Protein AF-A0A7V3I5U6-F1 (afdb_monomer_lite)

Structure (mmCIF, N/CA/C/O backbone):
data_AF-A0A7V3I5U6-F1
#
_entry.id   AF-A0A7V3I5U6-F1
#
loop_
_atom_site.group_PDB
_atom_site.id
_atom_site.type_symbol
_atom_site.label_atom_id
_atom_site.label_alt_id
_atom_site.label_comp_id
_atom_site.label_asym_id
_atom_site.label_entity_id
_atom_site.label_seq_id
_atom_site.pdbx_PDB_ins_code
_atom_site.Cartn_x
_atom_site.Cartn_y
_atom_site.Cartn_z
_atom_site.occupancy
_atom_site.B_iso_or_equiv
_atom_site.auth_seq_id
_atom_site.auth_comp_id
_atom_site.auth_asym_id
_atom_site.auth_atom_id
_atom_site.pdbx_PDB_model_num
ATOM 1 N N . SER A 1 1 ? -2.292 17.783 -3.017 1.00 81.31 1 SER A N 1
ATOM 2 C CA . SER A 1 1 ? -2.931 17.330 -1.769 1.00 81.31 1 SER A CA 1
ATOM 3 C C . SER A 1 1 ?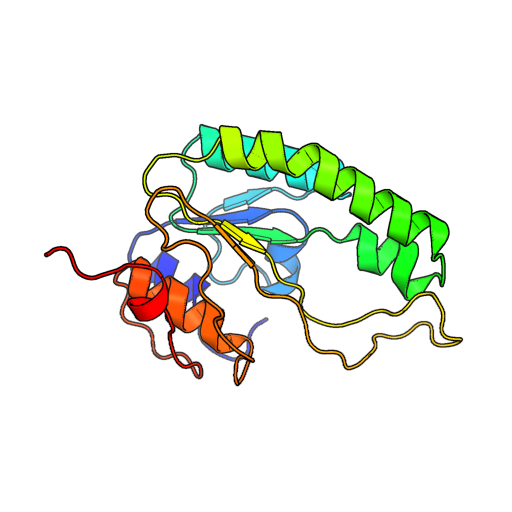 -4.296 16.715 -2.059 1.00 81.31 1 SER A C 1
ATOM 5 O O . SER A 1 1 ? -4.935 17.126 -3.028 1.00 81.31 1 SER A O 1
ATOM 7 N N . PRO A 1 2 ? -4.746 15.728 -1.259 1.00 92.88 2 PRO A N 1
ATOM 8 C CA . PRO A 1 2 ? -6.067 15.111 -1.402 1.00 92.88 2 PRO A CA 1
ATOM 9 C C . PRO A 1 2 ? -7.207 16.149 -1.346 1.00 92.88 2 PRO A C 1
ATOM 11 O O . PRO A 1 2 ? -7.136 17.059 -0.513 1.00 92.88 2 PRO A O 1
ATOM 14 N N . PRO A 1 3 ? -8.256 16.030 -2.185 1.00 93.56 3 PRO A N 1
ATOM 15 C CA . PRO A 1 3 ? -9.314 17.043 -2.309 1.00 93.56 3 PRO A CA 1
ATOM 16 C C . PRO A 1 3 ? -10.291 17.075 -1.123 1.00 93.56 3 PRO A C 1
ATOM 18 O O . PRO A 1 3 ? -11.015 18.049 -0.941 1.00 93.56 3 PRO A O 1
ATOM 21 N N . SER A 1 4 ? -10.313 16.026 -0.304 1.00 94.81 4 SER A N 1
ATOM 22 C CA . SER A 1 4 ? -11.175 15.876 0.869 1.00 94.81 4 SER A CA 1
ATOM 23 C C . SER A 1 4 ? -10.431 15.136 1.976 1.00 94.81 4 SER A C 1
ATOM 25 O O . SER A 1 4 ? -9.302 14.684 1.774 1.00 94.81 4 SER A O 1
ATOM 27 N N . ASP A 1 5 ? -11.064 15.012 3.142 1.00 96.50 5 ASP A N 1
ATOM 28 C CA . ASP A 1 5 ? -10.547 14.166 4.215 1.00 96.50 5 ASP A CA 1
ATOM 29 C C . ASP A 1 5 ? -10.383 12.721 3.732 1.00 96.50 5 ASP A C 1
ATOM 31 O O . ASP A 1 5 ? -11.254 12.156 3.067 1.00 96.50 5 ASP A O 1
ATOM 35 N N . THR A 1 6 ? -9.247 12.138 4.083 1.00 98.06 6 THR A N 1
ATOM 36 C CA . THR A 1 6 ? -8.876 10.748 3.833 1.00 98.06 6 THR A CA 1
ATOM 37 C C . THR A 1 6 ? -9.003 9.941 5.121 1.00 98.06 6 THR A C 1
ATOM 39 O O . THR A 1 6 ? -9.122 10.502 6.212 1.00 98.06 6 THR A O 1
ATOM 42 N N . LEU A 1 7 ? -8.908 8.611 5.026 1.00 98.25 7 LEU A N 1
ATOM 43 C CA . LEU A 1 7 ? -8.790 7.752 6.209 1.00 98.25 7 LEU A CA 1
ATOM 44 C C . LEU A 1 7 ? -7.666 8.222 7.153 1.00 98.25 7 LEU A C 1
ATOM 46 O O . LEU A 1 7 ? -7.846 8.183 8.367 1.00 98.25 7 LEU A O 1
ATOM 50 N N . LEU A 1 8 ? -6.546 8.712 6.609 1.00 98.25 8 LEU A N 1
ATOM 51 C CA . LEU A 1 8 ? -5.403 9.169 7.401 1.00 98.25 8 LEU A CA 1
ATOM 52 C C . LEU A 1 8 ? -5.792 10.342 8.316 1.00 98.25 8 LEU A C 1
ATOM 54 O O . LEU A 1 8 ? -5.505 10.331 9.511 1.00 98.25 8 LEU A O 1
ATOM 58 N N . ASP A 1 9 ? -6.558 11.302 7.787 1.00 98.31 9 ASP A N 1
ATOM 59 C CA . ASP A 1 9 ? -7.094 12.424 8.567 1.00 98.31 9 ASP A CA 1
ATOM 60 C C . ASP A 1 9 ? -8.020 11.952 9.695 1.00 98.31 9 ASP A C 1
ATOM 62 O O . ASP A 1 9 ? -8.030 12.524 10.785 1.00 98.31 9 ASP A O 1
ATOM 66 N N . TYR A 1 10 ? -8.849 10.934 9.442 1.00 98.44 10 TYR A N 1
ATOM 67 C CA . TYR A 1 10 ? -9.733 10.369 10.467 1.00 98.44 10 TYR A CA 1
ATOM 68 C C . TYR A 1 10 ? -8.952 9.628 11.559 1.00 98.44 10 TYR A C 1
ATOM 70 O O . TYR A 1 10 ? -9.287 9.774 12.734 1.00 98.44 10 TYR A O 1
ATOM 78 N N . ILE A 1 11 ? -7.889 8.900 11.201 1.00 98.38 11 ILE A N 1
ATOM 79 C CA . ILE A 1 11 ? -7.014 8.218 12.168 1.00 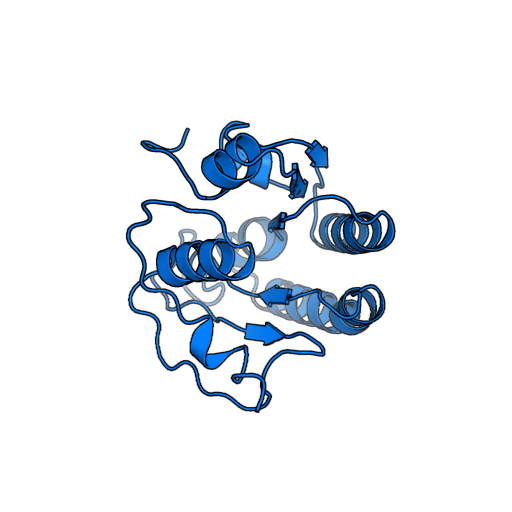98.38 11 ILE A CA 1
ATOM 80 C C . ILE A 1 11 ? -6.361 9.230 13.110 1.00 98.38 11 ILE A C 1
ATOM 82 O O . ILE A 1 11 ? -6.490 9.100 14.329 1.00 98.38 11 ILE A O 1
ATOM 86 N N . VAL A 1 12 ? -5.751 10.281 12.558 1.00 98.06 12 VAL A N 1
ATOM 87 C CA . VAL A 1 12 ? -5.091 11.321 13.360 1.00 98.06 12 VAL A CA 1
ATOM 88 C C . VAL A 1 12 ? -6.086 12.069 14.248 1.00 98.06 12 VAL A C 1
ATOM 90 O O . VAL A 1 12 ? -5.826 12.269 15.434 1.00 98.06 12 VAL A O 1
ATOM 93 N N . ARG A 1 13 ? -7.270 12.425 13.730 1.00 97.62 13 ARG A N 1
ATOM 94 C CA . ARG A 1 13 ? -8.327 13.072 14.534 1.00 97.62 13 ARG A CA 1
ATOM 95 C C . ARG A 1 13 ? -8.847 12.198 15.672 1.00 97.62 13 ARG A C 1
ATOM 97 O O . ARG A 1 13 ? -9.266 12.735 16.693 1.00 97.62 13 ARG A O 1
ATOM 104 N N . ALA A 1 14 ? -8.797 10.875 15.525 1.00 97.69 14 ALA A N 1
ATOM 105 C CA . ALA A 1 14 ? -9.136 9.929 16.584 1.00 97.69 14 ALA A CA 1
ATOM 106 C C . ALA A 1 14 ? -8.019 9.762 17.638 1.00 97.69 14 ALA A C 1
ATOM 108 O O . ALA A 1 14 ? -8.122 8.886 18.496 1.00 97.69 14 ALA A O 1
ATOM 109 N N . GLY A 1 15 ? -6.950 10.570 17.578 1.00 97.19 15 GLY A N 1
ATOM 110 C CA . GLY A 1 15 ? -5.813 10.499 18.500 1.00 97.19 15 GLY A CA 1
ATOM 111 C C . GLY A 1 15 ? -4.917 9.282 18.267 1.00 97.19 15 GLY A C 1
ATOM 112 O O . GLY A 1 15 ? -4.201 8.866 19.175 1.00 97.19 15 GLY A O 1
ATOM 113 N N . ARG A 1 16 ? -4.988 8.681 17.075 1.00 97.88 16 ARG A N 1
ATOM 114 C CA . ARG A 1 16 ? -4.181 7.529 16.668 1.00 97.88 16 ARG A CA 1
ATOM 115 C C . ARG A 1 16 ? -3.147 7.956 15.637 1.00 97.88 16 ARG A C 1
ATOM 117 O O . ARG A 1 16 ? -3.325 8.945 14.937 1.00 97.88 16 ARG A O 1
ATOM 124 N N . GLU A 1 17 ? -2.073 7.191 15.532 1.00 98.00 17 GLU A N 1
ATOM 125 C CA . GLU A 1 17 ? -0.942 7.568 14.689 1.00 98.00 17 GLU A CA 1
ATOM 126 C C . GLU A 1 17 ? -0.956 6.860 13.330 1.00 98.00 17 GLU A C 1
ATOM 128 O O . GLU A 1 17 ? -1.323 5.685 13.227 1.00 98.00 17 GLU A O 1
ATOM 133 N N . VAL A 1 18 ? -0.505 7.575 12.299 1.00 98.62 18 VAL A N 1
ATOM 134 C CA . VAL A 1 18 ? -0.227 7.044 10.958 1.00 98.62 18 VAL A CA 1
ATOM 135 C C . VAL A 1 18 ? 1.278 7.112 10.710 1.00 98.62 18 VAL A C 1
ATOM 137 O O . VAL A 1 18 ? 1.862 8.197 10.766 1.00 98.62 18 VAL A O 1
ATOM 140 N N . MET A 1 19 ? 1.886 5.964 10.412 1.00 98.56 19 MET A N 1
ATOM 141 C CA . MET A 1 19 ? 3.276 5.843 9.970 1.00 98.56 19 MET A CA 1
ATOM 142 C C . MET A 1 19 ? 3.314 5.715 8.443 1.00 98.56 19 MET A C 1
ATOM 144 O O . MET A 1 19 ? 2.841 4.722 7.891 1.00 98.56 19 MET A O 1
ATOM 148 N N . ALA A 1 20 ? 3.880 6.713 7.767 1.00 98.44 20 ALA A N 1
ATOM 149 C CA . ALA A 1 20 ? 4.066 6.740 6.320 1.00 98.44 20 ALA A CA 1
ATOM 150 C C . ALA A 1 20 ? 5.481 6.277 5.940 1.00 98.44 20 ALA A C 1
ATOM 152 O O . ALA A 1 20 ? 6.463 6.780 6.478 1.00 98.44 20 ALA A O 1
ATOM 153 N N . ILE A 1 21 ? 5.602 5.343 4.996 1.00 98.56 21 ILE A N 1
ATOM 154 C CA . ILE A 1 21 ? 6.895 4.798 4.549 1.00 98.56 21 ILE A CA 1
ATOM 155 C C . ILE A 1 21 ? 7.035 4.932 3.029 1.00 98.56 21 ILE A C 1
ATOM 157 O O . ILE A 1 21 ? 6.105 4.637 2.270 1.00 98.56 21 ILE A O 1
ATOM 161 N N . GLY A 1 22 ? 8.211 5.362 2.575 1.00 97.12 22 GLY A N 1
ATOM 162 C CA . GLY A 1 22 ? 8.483 5.625 1.163 1.00 97.12 22 GLY A CA 1
ATOM 163 C C . GLY A 1 22 ? 7.790 6.901 0.690 1.00 97.12 22 GLY A C 1
ATOM 164 O O . GLY A 1 22 ? 7.802 7.913 1.383 1.00 97.12 22 GLY A O 1
ATOM 165 N N . LYS A 1 23 ? 7.156 6.860 -0.487 1.00 95.94 23 LYS A N 1
ATOM 166 C CA . LYS A 1 23 ? 6.528 8.044 -1.113 1.00 95.94 23 LYS A CA 1
ATOM 167 C C . LYS A 1 23 ? 5.161 8.442 -0.540 1.00 95.94 23 LYS A C 1
ATOM 169 O O . LYS A 1 23 ? 4.504 9.320 -1.091 1.00 95.94 23 LYS A O 1
ATOM 174 N N . ILE A 1 24 ? 4.692 7.795 0.527 1.00 97.69 24 ILE A N 1
ATOM 175 C CA . ILE A 1 24 ? 3.349 8.054 1.069 1.00 97.69 24 ILE A CA 1
ATOM 176 C C . ILE A 1 24 ? 3.202 9.506 1.542 1.00 97.69 24 ILE A C 1
ATOM 178 O O . ILE A 1 24 ? 2.168 10.117 1.279 1.00 97.69 24 ILE A O 1
ATOM 182 N N . GLU A 1 25 ? 4.227 10.094 2.165 1.00 97.25 25 GLU A N 1
ATOM 183 C CA . GLU A 1 25 ? 4.165 11.503 2.571 1.00 97.25 25 GLU A CA 1
ATOM 184 C C . GLU A 1 25 ? 3.980 12.449 1.383 1.00 97.25 25 GLU A C 1
ATOM 186 O O . GLU A 1 25 ? 3.085 13.296 1.413 1.00 97.25 25 GLU A O 1
ATOM 191 N N . ASP A 1 26 ? 4.737 12.243 0.306 1.00 95.69 26 ASP A N 1
ATOM 192 C CA . ASP A 1 26 ? 4.627 13.035 -0.920 1.00 95.69 26 ASP A CA 1
ATOM 193 C C . ASP A 1 26 ? 3.245 12.887 -1.575 1.00 95.69 26 ASP A C 1
ATOM 195 O O . ASP A 1 26 ? 2.597 13.886 -1.908 1.00 95.69 26 ASP A O 1
ATOM 199 N N . ILE A 1 27 ? 2.757 11.644 -1.705 1.00 96.31 27 ILE A N 1
ATOM 200 C CA . ILE A 1 27 ? 1.458 11.316 -2.323 1.00 96.31 27 ILE A CA 1
ATOM 201 C C . ILE A 1 27 ? 0.314 12.024 -1.589 1.00 96.31 27 ILE A C 1
ATOM 203 O O . ILE A 1 27 ? -0.584 12.596 -2.213 1.00 96.31 27 ILE A O 1
ATOM 207 N N . PHE A 1 28 ? 0.358 12.034 -0.257 1.00 97.56 28 PHE A N 1
ATOM 208 C CA . PHE A 1 28 ? -0.663 12.675 0.569 1.00 97.56 28 PHE A CA 1
ATOM 209 C C . PHE A 1 28 ? -0.345 14.143 0.892 1.00 97.56 28 PHE A C 1
ATOM 211 O O . PHE A 1 28 ? -1.159 14.823 1.518 1.00 97.56 28 PHE A O 1
ATOM 218 N N . SER A 1 29 ? 0.785 14.679 0.416 1.00 96.69 29 SER A N 1
ATOM 219 C CA . SER A 1 29 ? 1.268 16.032 0.731 1.00 96.69 29 SER A CA 1
ATOM 220 C C . SER A 1 29 ? 1.334 16.295 2.247 1.00 96.69 29 SER A C 1
ATOM 222 O O . SER A 1 29 ? 0.872 17.336 2.715 1.00 96.69 29 SER A O 1
ATOM 224 N N . GLY A 1 30 ? 1.807 15.311 3.021 1.00 96.56 30 GLY A N 1
ATOM 225 C CA . GLY A 1 30 ? 1.880 15.354 4.491 1.00 96.56 30 GLY A CA 1
ATOM 226 C C . GLY A 1 30 ? 0.535 15.263 5.225 1.00 96.56 30 GLY A C 1
ATOM 227 O O . GLY A 1 30 ? 0.490 15.260 6.455 1.00 96.56 30 GLY A O 1
ATOM 228 N N . ARG A 1 31 ? -0.590 15.197 4.506 1.00 97.19 31 ARG A N 1
ATOM 229 C CA . ARG A 1 31 ? -1.926 15.228 5.107 1.00 97.19 31 ARG A CA 1
ATOM 230 C C . ARG A 1 31 ? -2.243 13.927 5.850 1.00 97.19 31 ARG A C 1
ATOM 232 O O . ARG A 1 31 ? -2.165 12.847 5.273 1.00 97.19 31 ARG A O 1
ATOM 239 N N . GLY A 1 32 ? -2.672 14.048 7.108 1.00 97.38 32 GLY A N 1
ATOM 240 C CA . GLY A 1 32 ? -3.090 12.911 7.935 1.00 97.38 32 GLY A CA 1
ATOM 241 C C . GLY A 1 32 ? -1.943 12.000 8.385 1.00 97.38 32 GLY A C 1
ATOM 242 O O . GLY A 1 32 ? -2.192 10.871 8.790 1.00 97.38 32 GLY A O 1
ATOM 243 N N . ILE A 1 33 ? -0.694 12.465 8.316 1.00 97.88 33 ILE A N 1
ATOM 244 C CA . ILE A 1 33 ? 0.495 11.681 8.669 1.00 97.88 33 ILE A CA 1
ATOM 245 C C . ILE A 1 33 ? 1.027 12.141 10.026 1.00 97.88 33 ILE A C 1
ATOM 247 O O . ILE A 1 33 ? 1.133 13.338 10.282 1.00 97.88 33 ILE A O 1
ATOM 251 N N . SER A 1 34 ? 1.338 11.187 10.908 1.00 98.06 34 SER A N 1
ATOM 252 C CA . SER A 1 34 ? 1.933 11.468 12.224 1.00 98.06 34 SER A CA 1
ATOM 253 C C . SER A 1 34 ? 3.452 11.374 12.180 1.00 98.06 34 SER A C 1
ATOM 255 O O . SER A 1 34 ? 4.137 12.228 12.731 1.00 98.06 34 SER A O 1
ATOM 257 N N . HIS A 1 35 ? 3.956 10.341 11.503 1.00 97.88 35 HIS A N 1
ATOM 258 C CA . HIS A 1 35 ? 5.379 10.055 11.348 1.00 97.88 35 HIS A CA 1
ATOM 259 C C . HIS A 1 35 ? 5.654 9.633 9.911 1.00 97.88 35 HIS A C 1
ATOM 261 O O . HIS A 1 35 ? 4.827 8.949 9.302 1.00 97.88 35 HIS A O 1
ATOM 267 N N . SER A 1 36 ? 6.823 9.987 9.389 1.00 97.56 36 SER A N 1
ATOM 268 C CA . SER A 1 36 ? 7.262 9.558 8.066 1.00 97.56 36 SER A CA 1
ATOM 269 C C . SER A 1 36 ? 8.687 9.016 8.080 1.00 97.56 36 SER A C 1
ATOM 271 O O . SER A 1 36 ? 9.553 9.477 8.826 1.00 97.56 36 SER A O 1
ATOM 273 N N . ASN A 1 37 ? 8.927 8.012 7.240 1.00 97.31 37 ASN A N 1
ATOM 274 C CA . ASN A 1 37 ? 10.248 7.483 6.941 1.00 97.31 37 ASN A CA 1
ATOM 275 C C . ASN A 1 37 ? 10.429 7.399 5.420 1.00 97.31 37 ASN A C 1
ATOM 277 O O . ASN A 1 37 ? 9.854 6.534 4.752 1.00 97.31 37 ASN A O 1
ATOM 281 N N . HIS A 1 38 ? 11.223 8.320 4.876 1.00 95.62 38 HIS A N 1
ATOM 282 C CA . HIS A 1 38 ? 11.509 8.380 3.449 1.00 95.62 38 HIS A CA 1
ATOM 283 C C . HIS A 1 38 ? 12.555 7.336 3.062 1.00 95.62 38 HIS A C 1
ATOM 285 O O . HIS A 1 38 ? 13.722 7.421 3.443 1.00 95.62 38 HIS A O 1
ATOM 291 N N . THR A 1 39 ? 12.133 6.385 2.241 1.00 95.50 39 THR A N 1
ATOM 292 C CA . THR A 1 39 ? 12.969 5.333 1.658 1.00 95.50 39 THR A CA 1
ATOM 293 C C . THR A 1 39 ? 13.007 5.490 0.139 1.00 95.50 39 THR A C 1
ATOM 295 O O . THR A 1 39 ? 12.090 6.048 -0.469 1.00 95.50 39 THR A O 1
ATOM 298 N N . THR A 1 40 ? 14.093 5.032 -0.487 1.00 90.81 40 THR A N 1
ATOM 299 C CA . THR A 1 40 ? 14.348 5.274 -1.923 1.00 90.81 40 THR A CA 1
ATOM 300 C C . THR A 1 40 ? 14.160 4.047 -2.808 1.00 90.81 40 THR A C 1
ATOM 302 O O . THR A 1 40 ? 14.125 4.195 -4.026 1.00 90.81 40 THR A O 1
ATOM 305 N N . ASN A 1 41 ? 14.035 2.862 -2.208 1.00 96.75 41 ASN A N 1
ATOM 306 C CA . ASN A 1 41 ? 13.892 1.582 -2.896 1.00 96.75 41 ASN A CA 1
ATOM 307 C C . ASN A 1 41 ? 13.039 0.607 -2.065 1.00 96.75 41 ASN A C 1
ATOM 309 O O . ASN A 1 41 ? 12.757 0.845 -0.885 1.00 96.75 41 ASN A O 1
ATOM 313 N N . ASN A 1 42 ? 12.643 -0.505 -2.681 1.00 98.06 42 ASN A N 1
ATOM 314 C CA . ASN A 1 42 ? 11.776 -1.507 -2.067 1.00 98.06 42 ASN A CA 1
ATOM 315 C C . ASN A 1 42 ? 12.412 -2.172 -0.841 1.00 98.06 42 ASN A C 1
ATOM 317 O O . ASN A 1 42 ? 11.718 -2.381 0.152 1.00 98.06 42 ASN A O 1
ATOM 321 N N . ALA A 1 43 ? 13.707 -2.495 -0.888 1.00 97.88 43 ALA A N 1
ATOM 322 C CA . ALA A 1 43 ? 14.387 -3.179 0.211 1.00 97.88 43 ALA A CA 1
ATOM 323 C C . ALA A 1 43 ? 14.385 -2.325 1.490 1.00 97.88 43 ALA A C 1
ATOM 325 O O . ALA A 1 43 ? 14.018 -2.815 2.561 1.00 97.88 43 ALA A O 1
ATOM 326 N N . ASP A 1 44 ? 14.694 -1.034 1.360 1.00 98.25 44 ASP A N 1
ATOM 327 C CA . ASP A 1 44 ? 14.667 -0.079 2.468 1.00 98.25 44 ASP A CA 1
ATOM 328 C C . ASP A 1 44 ? 13.242 0.125 2.996 1.00 98.25 44 ASP A C 1
ATOM 330 O O . ASP A 1 44 ? 13.028 0.124 4.209 1.00 98.25 44 ASP A O 1
ATOM 334 N N . SER A 1 45 ? 12.246 0.244 2.106 1.00 98.44 45 SER A N 1
ATOM 335 C CA . SER A 1 45 ? 10.835 0.338 2.507 1.00 98.44 45 SER A CA 1
ATOM 336 C C . SER A 1 45 ? 10.380 -0.887 3.302 1.00 98.44 45 SER A C 1
ATOM 338 O O . SER A 1 45 ? 9.709 -0.742 4.321 1.00 98.44 45 SER A O 1
ATOM 340 N N . ILE A 1 46 ? 10.753 -2.096 2.874 1.00 98.62 46 ILE A N 1
ATOM 341 C CA . ILE A 1 46 ? 10.397 -3.339 3.571 1.00 98.62 46 ILE A CA 1
ATOM 342 C C . ILE A 1 46 ? 11.079 -3.403 4.943 1.00 98.62 46 ILE A C 1
ATOM 344 O O . ILE A 1 46 ? 10.431 -3.743 5.935 1.00 98.62 46 ILE A O 1
ATOM 348 N N . ALA A 1 47 ? 12.359 -3.033 5.030 1.00 98.44 47 ALA A N 1
ATOM 349 C CA . ALA A 1 47 ? 13.073 -2.963 6.303 1.00 98.44 47 ALA A CA 1
ATOM 350 C C . ALA A 1 47 ? 12.423 -1.952 7.266 1.00 98.44 47 ALA A C 1
ATOM 352 O O . ALA A 1 47 ? 12.218 -2.262 8.441 1.00 98.44 47 ALA A O 1
ATOM 353 N N . ALA A 1 48 ? 12.024 -0.781 6.760 1.00 98.38 48 ALA A N 1
ATOM 354 C CA . ALA A 1 48 ? 11.306 0.230 7.530 1.00 98.38 48 ALA A CA 1
ATOM 355 C C . ALA A 1 48 ? 9.928 -0.257 8.007 1.00 98.38 48 ALA A C 1
ATOM 357 O O . ALA A 1 48 ? 9.544 0.031 9.139 1.00 98.38 48 ALA A O 1
ATOM 358 N N . VAL A 1 49 ? 9.199 -1.027 7.188 1.00 98.50 49 VAL A N 1
ATOM 359 C CA . VAL A 1 49 ? 7.927 -1.654 7.593 1.00 98.50 49 VAL A CA 1
ATOM 360 C C . VAL A 1 49 ? 8.154 -2.621 8.751 1.00 98.50 49 VAL A C 1
ATOM 362 O O . VAL A 1 49 ? 7.447 -2.549 9.754 1.00 98.50 49 VAL A O 1
ATOM 365 N N . ILE A 1 50 ? 9.155 -3.501 8.649 1.00 98.44 50 ILE A N 1
ATOM 366 C CA . ILE A 1 50 ? 9.482 -4.465 9.709 1.00 98.44 50 ILE A CA 1
ATOM 367 C C . ILE A 1 50 ? 9.834 -3.741 11.012 1.00 98.44 50 ILE A C 1
ATOM 369 O O . ILE A 1 50 ? 9.373 -4.146 12.081 1.00 98.44 50 ILE A O 1
ATOM 373 N N . GLU A 1 51 ? 10.622 -2.668 10.934 1.00 98.19 51 GLU A N 1
ATOM 374 C CA . GLU A 1 51 ? 10.978 -1.872 12.107 1.00 98.19 51 GLU A CA 1
ATOM 375 C C . GLU A 1 51 ? 9.753 -1.190 12.726 1.00 98.19 51 GLU A C 1
ATOM 377 O O . GLU A 1 51 ? 9.542 -1.309 13.931 1.00 98.19 51 GLU A O 1
ATOM 382 N N . ALA A 1 52 ? 8.891 -0.574 11.911 1.00 98.12 52 ALA A N 1
ATOM 383 C CA . ALA A 1 52 ? 7.662 0.066 12.379 1.00 98.12 52 ALA A CA 1
ATOM 384 C C . ALA A 1 52 ? 6.703 -0.924 13.069 1.00 98.12 52 ALA A C 1
ATOM 386 O O . ALA A 1 52 ? 6.076 -0.593 14.079 1.00 98.12 52 ALA A O 1
ATOM 387 N N . ILE A 1 53 ? 6.612 -2.162 12.571 1.00 97.88 53 ILE A N 1
ATOM 388 C CA . ILE A 1 53 ? 5.831 -3.223 13.224 1.00 97.88 53 ILE A CA 1
ATOM 389 C C . ILE A 1 53 ? 6.441 -3.568 14.594 1.00 97.88 53 ILE A C 1
ATOM 391 O O . ILE A 1 53 ? 5.731 -3.658 15.601 1.00 97.88 53 ILE A O 1
ATOM 395 N N . ARG A 1 54 ? 7.768 -3.744 14.663 1.00 96.75 54 ARG A N 1
ATOM 396 C CA . ARG A 1 54 ? 8.473 -4.122 15.901 1.00 96.75 54 ARG A CA 1
ATOM 397 C C . ARG A 1 54 ? 8.374 -3.044 16.974 1.00 96.75 54 ARG A C 1
ATOM 399 O O . ARG A 1 54 ? 8.040 -3.369 18.118 1.00 96.75 54 ARG A O 1
ATOM 406 N N . SER A 1 55 ? 8.581 -1.783 16.606 1.00 95.44 55 SER A N 1
ATOM 407 C CA . SER A 1 55 ? 8.422 -0.632 17.501 1.00 95.44 55 SER A CA 1
ATOM 408 C C . SER A 1 55 ? 6.972 -0.446 17.963 1.00 95.44 55 SER A C 1
ATOM 410 O O . SER A 1 55 ? 6.729 0.155 19.008 1.00 95.44 55 SER A O 1
ATOM 412 N N . GLY A 1 56 ? 5.999 -1.008 17.237 1.00 91.88 56 GLY A N 1
ATOM 413 C CA . GLY A 1 56 ? 4.575 -0.798 17.495 1.00 91.88 56 GLY A CA 1
ATOM 414 C C . GLY A 1 56 ? 4.103 0.582 17.079 1.00 91.88 56 GLY A C 1
ATOM 415 O O . GLY A 1 56 ? 3.235 1.146 17.741 1.00 91.88 56 GLY A O 1
ATOM 416 N N . SER A 1 57 ? 4.717 1.134 16.037 1.00 86.69 57 SER A N 1
ATOM 417 C CA . SER A 1 57 ? 4.405 2.457 15.522 1.00 86.69 57 SER A CA 1
ATOM 418 C C . SER A 1 57 ? 3.076 2.454 14.771 1.00 86.69 57 SER A C 1
ATOM 420 O O . SER A 1 57 ? 2.915 1.734 13.789 1.00 86.69 57 SER A O 1
ATOM 422 N N . GLY A 1 58 ? 2.168 3.345 15.168 1.00 87.00 58 GLY A N 1
ATOM 423 C CA . GLY A 1 58 ? 0.955 3.629 14.407 1.00 87.00 58 GLY A CA 1
ATOM 424 C C . GLY A 1 58 ? -0.206 2.662 14.638 1.00 87.00 58 GLY A C 1
ATOM 425 O O . GLY A 1 58 ? -0.039 1.467 14.855 1.00 87.00 58 GLY A O 1
ATOM 426 N N . ALA A 1 59 ? -1.423 3.192 14.523 1.00 96.44 59 ALA A N 1
ATOM 427 C CA . ALA A 1 59 ? -2.608 2.376 14.261 1.00 96.44 59 ALA A CA 1
ATOM 428 C C . ALA A 1 59 ? -2.680 1.936 12.788 1.00 96.44 59 ALA A C 1
ATOM 430 O O . ALA A 1 59 ? -3.383 0.981 12.467 1.00 96.44 59 ALA A O 1
ATOM 431 N N . LEU A 1 60 ? -1.966 2.640 11.903 1.00 98.44 60 LEU A N 1
ATOM 432 C CA . LEU A 1 60 ? -1.793 2.294 10.498 1.00 98.44 60 LEU A CA 1
ATOM 433 C C . LEU A 1 60 ? -0.342 2.547 10.082 1.00 98.44 60 LEU A C 1
ATOM 435 O O . LEU A 1 60 ? 0.157 3.665 10.216 1.00 98.44 60 LEU A O 1
ATOM 439 N N . ILE A 1 61 ? 0.294 1.517 9.529 1.00 98.62 61 ILE A N 1
ATOM 440 C CA . ILE A 1 61 ? 1.539 1.629 8.770 1.00 98.62 61 ILE A CA 1
ATOM 441 C C . ILE A 1 61 ? 1.149 1.567 7.294 1.00 98.62 61 ILE A C 1
ATOM 443 O O . ILE A 1 61 ? 0.591 0.565 6.847 1.00 98.62 61 ILE A O 1
ATOM 447 N N . LEU A 1 62 ? 1.410 2.637 6.549 1.00 98.56 62 LEU A N 1
ATOM 448 C CA . LEU A 1 62 ? 1.142 2.720 5.117 1.00 98.56 62 LEU A CA 1
ATOM 449 C C . LEU A 1 62 ? 2.468 2.896 4.381 1.00 98.56 62 LEU A C 1
ATOM 451 O O . LEU A 1 62 ? 3.173 3.881 4.592 1.00 98.56 62 LEU A O 1
ATOM 455 N N . ALA A 1 63 ? 2.805 1.937 3.523 1.00 98.38 63 ALA A N 1
ATOM 456 C CA . ALA A 1 63 ? 4.071 1.903 2.802 1.00 98.38 63 ALA A CA 1
ATOM 457 C C . ALA A 1 63 ? 3.847 1.826 1.293 1.00 98.38 63 ALA A C 1
ATOM 459 O O . ALA A 1 63 ? 2.962 1.105 0.836 1.00 98.38 63 ALA A O 1
ATOM 460 N N . ASN A 1 64 ? 4.684 2.533 0.532 1.00 98.25 64 ASN A N 1
ATOM 461 C CA . ASN A 1 64 ? 4.751 2.408 -0.921 1.00 98.25 64 ASN A CA 1
ATOM 462 C C . ASN A 1 64 ? 6.062 1.728 -1.352 1.00 98.25 64 ASN A C 1
ATOM 464 O O . ASN A 1 64 ? 7.149 2.178 -0.976 1.00 98.25 64 ASN A O 1
ATOM 468 N N . LEU A 1 65 ? 5.959 0.676 -2.168 1.00 98.19 65 LEU A N 1
ATOM 469 C CA . LEU A 1 65 ? 7.093 -0.025 -2.779 1.00 98.19 65 LEU A CA 1
ATOM 470 C C . LEU A 1 65 ? 7.239 0.434 -4.233 1.00 98.19 65 LEU A C 1
ATOM 472 O O . LEU A 1 65 ? 6.611 -0.104 -5.139 1.00 98.19 65 LEU A O 1
ATOM 476 N N . VAL A 1 66 ? 8.025 1.487 -4.447 1.00 95.69 66 VAL A N 1
ATOM 477 C CA . VAL A 1 66 ? 7.988 2.263 -5.694 1.00 95.69 66 VAL A CA 1
ATOM 478 C C . VAL A 1 66 ? 8.781 1.661 -6.857 1.00 95.69 66 VAL A C 1
ATOM 480 O O . VAL A 1 66 ? 8.546 2.040 -8.004 1.00 95.69 66 VAL A O 1
ATOM 483 N N . ASP A 1 67 ? 9.718 0.742 -6.604 1.00 96.94 67 ASP A N 1
ATOM 484 C CA . ASP A 1 67 ? 10.635 0.287 -7.661 1.00 96.94 67 ASP A CA 1
ATOM 485 C C . ASP A 1 67 ? 9.898 -0.435 -8.794 1.00 96.94 67 ASP A C 1
ATOM 487 O O . ASP A 1 67 ? 10.301 -0.315 -9.951 1.00 96.94 67 ASP A O 1
ATOM 491 N N . PHE A 1 68 ? 8.792 -1.120 -8.474 1.00 97.25 68 PHE A N 1
ATOM 492 C CA . PHE A 1 68 ? 7.924 -1.789 -9.449 1.00 97.25 68 PHE A CA 1
ATOM 493 C C . PHE A 1 68 ? 7.509 -0.850 -10.583 1.00 97.25 68 PHE A C 1
ATOM 495 O O . PHE A 1 68 ? 7.630 -1.197 -11.753 1.00 97.25 68 PHE A O 1
ATOM 502 N N . ASP A 1 69 ? 7.095 0.362 -10.231 1.00 95.69 69 ASP A N 1
ATOM 503 C CA . ASP A 1 69 ? 6.656 1.387 -11.170 1.00 95.69 69 ASP A CA 1
ATOM 504 C C . ASP A 1 69 ? 7.851 2.136 -11.787 1.00 95.69 69 ASP A C 1
ATOM 506 O O . ASP A 1 69 ? 8.050 2.155 -13.004 1.00 95.69 69 ASP A O 1
ATOM 510 N N . MET A 1 70 ? 8.711 2.700 -10.934 1.00 94.56 70 MET A N 1
ATOM 511 C CA . MET A 1 70 ? 9.729 3.678 -11.335 1.00 94.56 70 MET A CA 1
ATOM 512 C C . MET A 1 70 ? 10.950 3.061 -12.035 1.00 94.56 70 MET A C 1
ATOM 514 O O . MET A 1 70 ? 11.578 3.709 -12.885 1.00 94.56 70 MET A O 1
ATOM 518 N N . LEU A 1 71 ? 11.343 1.845 -11.648 1.00 95.56 71 LEU A N 1
ATOM 519 C CA . LEU A 1 71 ? 12.536 1.186 -12.183 1.00 95.56 71 LEU A CA 1
ATOM 520 C C . LEU A 1 71 ? 12.209 0.151 -13.256 1.00 95.56 71 LEU A C 1
ATOM 522 O O . LEU A 1 71 ? 13.042 -0.034 -14.141 1.00 95.56 71 LEU A O 1
ATOM 526 N N . TYR A 1 72 ? 11.033 -0.480 -13.213 1.00 97.44 72 TYR A N 1
ATOM 527 C CA . TYR A 1 72 ? 10.738 -1.629 -14.077 1.00 97.44 72 TYR A CA 1
ATOM 528 C C . TYR A 1 72 ? 9.537 -1.417 -15.003 1.00 97.44 72 TYR A C 1
ATOM 530 O O . TYR A 1 72 ? 9.674 -1.630 -16.207 1.00 97.44 72 TYR A O 1
ATOM 538 N N . GLY A 1 73 ? 8.399 -0.954 -14.476 1.00 97.56 73 GLY A N 1
ATOM 539 C CA . GLY A 1 73 ? 7.172 -0.707 -15.240 1.00 97.56 73 GLY A CA 1
ATOM 540 C C . GLY A 1 73 ? 7.375 0.330 -16.343 1.00 97.56 73 GLY A C 1
ATOM 541 O O . GLY A 1 73 ? 7.411 -0.015 -17.520 1.00 97.56 73 GLY A O 1
ATOM 542 N N . HIS A 1 74 ? 7.652 1.585 -15.974 1.00 97.56 74 HIS A N 1
ATOM 543 C CA . HIS A 1 74 ? 7.873 2.678 -16.935 1.00 97.56 74 HIS A CA 1
ATOM 544 C C . HIS A 1 74 ? 9.056 2.453 -17.895 1.00 97.56 74 HIS A C 1
ATOM 546 O O . HIS A 1 74 ? 9.187 3.155 -18.900 1.00 97.56 74 HIS A O 1
ATOM 552 N N . ARG A 1 75 ? 9.949 1.508 -17.576 1.00 97.62 75 ARG A N 1
ATOM 553 C CA . ARG A 1 75 ? 11.139 1.184 -18.375 1.00 97.62 75 ARG A CA 1
ATOM 554 C C . ARG A 1 75 ? 10.960 -0.041 -19.264 1.00 97.62 75 ARG A C 1
ATOM 556 O O . ARG A 1 75 ? 11.903 -0.375 -19.977 1.00 97.62 75 ARG A O 1
ATOM 563 N N . ASN A 1 76 ? 9.789 -0.681 -19.232 1.00 97.94 76 ASN A N 1
ATOM 564 C CA . ASN A 1 76 ? 9.505 -1.915 -19.957 1.00 97.94 76 ASN A CA 1
ATOM 565 C C . ASN A 1 76 ? 10.595 -2.970 -19.742 1.00 97.94 76 ASN A C 1
ATOM 567 O O . ASN A 1 76 ? 11.157 -3.518 -20.692 1.00 97.94 76 ASN A O 1
ATOM 571 N N . ASP A 1 77 ? 10.909 -3.231 -18.468 1.00 98.38 77 ASP A N 1
ATOM 572 C CA . ASP A 1 77 ? 11.846 -4.275 -18.047 1.00 98.38 77 ASP A CA 1
ATOM 573 C C . ASP A 1 77 ? 11.112 -5.423 -17.325 1.00 98.38 77 ASP A C 1
ATOM 575 O O . ASP A 1 77 ? 11.049 -5.450 -16.091 1.00 98.38 77 ASP A O 1
ATOM 579 N N . PRO A 1 78 ? 10.569 -6.412 -18.065 1.00 98.44 78 PRO A N 1
ATOM 580 C CA . PRO A 1 78 ? 9.882 -7.555 -17.468 1.00 98.44 78 PRO A CA 1
ATOM 581 C C . PRO A 1 78 ? 10.776 -8.402 -16.557 1.00 98.44 78 PRO A C 1
ATOM 583 O O . PRO A 1 78 ? 10.298 -8.971 -15.576 1.00 98.44 78 PRO A O 1
ATOM 586 N N . ALA A 1 79 ? 12.071 -8.512 -16.872 1.00 98.56 79 ALA A N 1
ATOM 587 C CA . ALA A 1 79 ? 12.996 -9.343 -16.109 1.00 98.56 79 ALA A CA 1
ATOM 588 C C . ALA A 1 79 ? 13.315 -8.707 -14.749 1.00 98.56 79 ALA A C 1
ATOM 590 O O . ALA A 1 79 ? 13.302 -9.402 -13.729 1.00 98.56 79 ALA A O 1
ATOM 591 N N . GLY A 1 80 ? 13.550 -7.393 -14.732 1.00 98.56 80 GLY A N 1
ATOM 592 C CA . GLY A 1 80 ? 13.696 -6.608 -13.510 1.00 98.56 80 GLY A CA 1
ATOM 593 C C . GLY A 1 80 ? 12.419 -6.605 -12.672 1.00 98.56 80 GLY A C 1
ATOM 594 O O . GLY A 1 80 ? 12.482 -6.869 -11.472 1.00 98.56 80 GLY A O 1
ATOM 595 N N . TYR A 1 81 ? 11.252 -6.438 -13.306 1.00 98.56 81 TYR A N 1
ATOM 596 C CA . TYR A 1 81 ? 9.959 -6.489 -12.615 1.00 98.56 81 TYR A CA 1
ATOM 597 C C . TYR A 1 81 ? 9.750 -7.847 -11.926 1.00 98.56 81 TYR A C 1
ATOM 599 O O . TYR A 1 81 ? 9.457 -7.913 -10.731 1.00 98.56 81 TYR A O 1
ATOM 607 N N . ALA A 1 82 ? 9.972 -8.951 -12.648 1.00 98.56 82 ALA A N 1
ATOM 608 C CA . ALA A 1 82 ? 9.858 -10.298 -12.094 1.00 98.56 82 ALA A CA 1
ATOM 609 C C . ALA A 1 82 ? 10.854 -10.545 -10.949 1.00 98.56 82 ALA A C 1
ATOM 611 O O . ALA A 1 82 ? 10.504 -11.185 -9.956 1.00 98.56 82 ALA A O 1
ATOM 612 N N . ARG A 1 83 ? 12.086 -10.027 -11.055 1.00 98.56 83 ARG A N 1
ATOM 613 C CA . ARG A 1 83 ? 13.077 -10.095 -9.971 1.00 98.56 83 ARG A CA 1
ATOM 614 C C . ARG A 1 83 ? 12.599 -9.358 -8.728 1.00 98.56 83 ARG A C 1
ATOM 616 O O . ARG A 1 83 ? 12.601 -9.955 -7.660 1.00 98.56 83 ARG A O 1
ATOM 623 N N . ALA A 1 84 ? 12.120 -8.129 -8.881 1.00 98.31 84 ALA A N 1
ATOM 624 C CA . ALA A 1 84 ? 11.612 -7.339 -7.768 1.00 98.31 84 ALA A CA 1
ATOM 625 C C . ALA A 1 84 ? 10.416 -8.008 -7.072 1.00 98.31 84 ALA A C 1
ATOM 627 O O . ALA A 1 84 ? 10.296 -7.934 -5.849 1.00 98.31 84 ALA A O 1
ATOM 628 N N . LEU A 1 85 ? 9.548 -8.695 -7.828 1.00 98.56 85 LEU A N 1
ATOM 629 C CA . LEU A 1 85 ? 8.439 -9.469 -7.258 1.00 98.56 85 LEU A CA 1
ATOM 630 C C . LEU A 1 85 ? 8.952 -10.649 -6.423 1.00 98.56 85 LEU A C 1
ATOM 632 O O . LEU A 1 85 ? 8.467 -10.860 -5.314 1.00 98.56 85 LEU A O 1
ATOM 636 N N . MET A 1 86 ? 9.957 -11.379 -6.919 1.00 98.62 86 MET A N 1
ATOM 637 C CA . MET A 1 86 ? 10.606 -12.463 -6.169 1.00 98.62 86 MET A CA 1
ATOM 638 C C . MET A 1 86 ? 11.321 -11.954 -4.909 1.00 98.62 86 MET A C 1
ATOM 640 O O . MET A 1 86 ? 11.274 -12.616 -3.876 1.00 98.62 86 MET A O 1
ATOM 644 N N . ASP A 1 87 ? 11.956 -10.784 -4.973 1.00 98.38 87 ASP A N 1
ATOM 645 C CA . ASP A 1 87 ? 12.651 -10.192 -3.826 1.00 98.38 87 ASP A CA 1
ATOM 646 C C . ASP A 1 87 ? 11.657 -9.748 -2.737 1.00 98.38 87 ASP A C 1
ATOM 648 O O . ASP A 1 87 ? 11.897 -9.973 -1.548 1.00 98.38 87 ASP A O 1
ATOM 652 N N . PHE A 1 88 ? 10.509 -9.178 -3.129 1.00 98.50 88 PHE A N 1
ATOM 653 C CA . PHE A 1 88 ? 9.418 -8.874 -2.198 1.00 98.50 88 PHE A CA 1
ATOM 654 C C . PHE A 1 88 ? 8.835 -10.146 -1.571 1.00 98.50 88 PHE A C 1
ATOM 656 O O . PHE A 1 88 ? 8.695 -10.211 -0.348 1.00 98.50 88 PHE A O 1
ATOM 663 N N . ASP A 1 89 ? 8.555 -11.172 -2.381 1.00 98.56 89 ASP A N 1
ATOM 664 C CA . ASP A 1 89 ? 8.054 -12.466 -1.905 1.00 98.56 89 ASP A CA 1
ATOM 665 C C . ASP A 1 89 ? 9.011 -13.110 -0.888 1.00 98.56 89 ASP A C 1
ATOM 667 O O . ASP A 1 89 ? 8.596 -13.514 0.199 1.00 98.56 89 ASP A O 1
ATOM 671 N N . ALA A 1 90 ? 10.318 -13.094 -1.166 1.00 98.50 90 ALA A N 1
ATOM 672 C CA . ALA A 1 90 ? 11.340 -13.610 -0.257 1.00 98.50 90 ALA A CA 1
ATOM 673 C C . ALA A 1 90 ? 11.406 -12.855 1.087 1.00 98.50 90 ALA A C 1
ATOM 675 O O . ALA A 1 90 ? 11.840 -13.421 2.097 1.00 98.50 90 ALA A O 1
ATOM 676 N N . ALA A 1 91 ? 10.974 -11.591 1.127 1.00 98.19 91 ALA A N 1
ATOM 677 C CA . ALA A 1 91 ? 10.946 -10.781 2.341 1.00 98.19 91 ALA A CA 1
ATOM 678 C C . ALA A 1 91 ? 9.644 -10.928 3.155 1.00 98.19 91 ALA A C 1
ATOM 680 O O . ALA A 1 91 ? 9.657 -10.693 4.369 1.00 98.19 91 ALA A O 1
ATOM 681 N N . LEU A 1 92 ? 8.537 -11.365 2.538 1.00 98.19 92 LEU A N 1
ATOM 682 C CA . LEU A 1 92 ? 7.235 -11.526 3.203 1.00 98.19 92 LEU A CA 1
ATOM 683 C C . LEU A 1 92 ? 7.280 -12.364 4.494 1.00 98.19 92 LEU A C 1
ATOM 685 O O . LEU A 1 92 ? 6.658 -11.943 5.475 1.00 98.19 92 LEU A O 1
ATOM 689 N N . PRO A 1 93 ? 8.023 -13.489 4.587 1.00 98.56 93 PRO A N 1
ATOM 690 C CA . PRO A 1 93 ? 8.131 -14.239 5.837 1.00 98.56 93 PRO A CA 1
ATOM 691 C C . PRO A 1 93 ? 8.651 -13.404 7.014 1.00 98.56 93 PRO A C 1
ATOM 693 O O . PRO A 1 93 ? 8.227 -13.610 8.151 1.00 98.56 93 PRO A O 1
ATOM 696 N N . GLN A 1 94 ? 9.543 -12.441 6.761 1.00 98.50 94 GLN A N 1
ATOM 697 C CA . GLN A 1 94 ? 10.080 -11.568 7.808 1.00 98.50 94 GLN A CA 1
ATOM 698 C C . GLN A 1 94 ? 9.051 -10.529 8.261 1.00 98.50 94 GLN A C 1
ATOM 700 O O . GLN A 1 94 ? 8.924 -10.296 9.463 1.00 98.50 94 GLN A O 1
ATOM 705 N N . VAL A 1 95 ? 8.281 -9.965 7.321 1.00 98.50 95 VAL A N 1
ATOM 706 C CA . VAL A 1 95 ? 7.152 -9.069 7.623 1.00 98.50 95 VAL A CA 1
ATOM 707 C C . VAL A 1 95 ? 6.125 -9.802 8.485 1.00 98.50 95 VAL A C 1
ATOM 709 O O . VAL A 1 95 ? 5.784 -9.335 9.568 1.00 98.50 95 VAL A O 1
ATOM 712 N N . ILE A 1 96 ? 5.706 -10.997 8.059 1.00 98.25 96 ILE A N 1
ATOM 713 C CA . ILE A 1 96 ? 4.727 -11.828 8.773 1.00 98.25 96 ILE A CA 1
ATOM 714 C C . ILE A 1 96 ? 5.222 -12.210 10.173 1.00 98.25 96 ILE A C 1
ATOM 716 O O . ILE A 1 96 ? 4.449 -12.188 11.127 1.00 98.25 96 ILE A O 1
ATOM 720 N N . SER A 1 97 ? 6.505 -12.551 10.313 1.00 98.19 97 SER A N 1
ATOM 721 C CA . SER A 1 97 ? 7.106 -12.915 11.603 1.00 98.19 97 SER A CA 1
ATOM 722 C C . SER A 1 97 ? 7.153 -11.743 12.591 1.00 98.19 97 SER A C 1
ATOM 724 O O . SER A 1 97 ? 7.058 -11.950 13.800 1.00 98.19 97 SER A O 1
ATOM 726 N N . ALA A 1 98 ? 7.263 -10.505 12.097 1.00 98.06 98 ALA A N 1
ATOM 727 C CA . ALA A 1 98 ? 7.234 -9.313 12.939 1.00 98.06 98 ALA A CA 1
ATOM 728 C C . ALA A 1 98 ? 5.830 -8.996 13.488 1.00 98.06 98 ALA A C 1
ATOM 730 O O . ALA A 1 98 ? 5.728 -8.357 14.536 1.00 98.06 98 ALA A O 1
ATOM 731 N N . MET A 1 99 ? 4.764 -9.441 12.810 1.00 98.06 99 MET A N 1
ATOM 732 C CA . MET A 1 99 ? 3.378 -9.118 13.163 1.00 98.06 99 MET A CA 1
ATOM 733 C C . MET A 1 99 ? 2.967 -9.650 14.543 1.00 98.06 99 MET A C 1
ATOM 735 O O . MET A 1 99 ? 3.215 -10.801 14.923 1.00 98.06 99 MET A O 1
ATOM 739 N N . ARG A 1 100 ? 2.233 -8.815 15.275 1.00 95.44 100 ARG A N 1
ATOM 740 C CA . ARG A 1 100 ? 1.596 -9.147 16.551 1.00 95.44 100 ARG A CA 1
ATOM 741 C C . ARG A 1 100 ? 0.285 -9.895 16.326 1.00 95.44 100 ARG A C 1
ATOM 743 O O . ARG A 1 100 ? -0.212 -10.048 15.215 1.00 95.44 100 ARG A O 1
ATOM 750 N N . GLU A 1 101 ? -0.295 -10.386 17.418 1.00 94.38 101 GLU A N 1
ATOM 751 C CA . GLU A 1 101 ? -1.485 -11.244 17.375 1.00 94.38 101 GLU A CA 1
ATOM 752 C C . GLU A 1 101 ? -2.727 -10.579 16.766 1.00 94.38 101 GLU A C 1
ATOM 754 O O . GLU A 1 101 ? -3.552 -11.256 16.157 1.00 94.38 101 GLU A O 1
ATOM 759 N N . ALA A 1 102 ? -2.865 -9.265 16.941 1.00 93.44 102 ALA A N 1
ATOM 760 C CA . ALA A 1 102 ? -4.005 -8.490 16.460 1.00 93.44 102 ALA A CA 1
ATOM 761 C C . ALA A 1 102 ? -3.731 -7.753 15.138 1.00 93.44 102 ALA A C 1
ATOM 763 O O . ALA A 1 102 ? -4.637 -7.099 14.626 1.00 93.44 102 ALA A O 1
ATOM 764 N N . ASP A 1 103 ? -2.514 -7.849 14.597 1.00 96.81 103 ASP A N 1
ATOM 765 C CA . ASP A 1 103 ? -2.138 -7.116 13.392 1.00 96.81 103 ASP A CA 1
ATOM 766 C C . ASP A 1 103 ? -2.782 -7.737 12.151 1.00 96.81 103 ASP A C 1
ATOM 768 O O . ASP A 1 103 ? -2.977 -8.956 12.053 1.00 96.81 103 ASP A O 1
ATOM 772 N N . VAL A 1 104 ? -3.067 -6.874 11.178 1.00 97.75 104 VAL A N 1
ATOM 773 C CA . VAL A 1 104 ? -3.613 -7.254 9.878 1.00 97.75 104 VAL A CA 1
ATOM 774 C C . VAL A 1 104 ? -2.776 -6.608 8.788 1.00 97.75 104 VAL A C 1
ATOM 776 O O . VAL A 1 104 ? -2.539 -5.403 8.798 1.00 97.75 104 VAL A O 1
ATOM 779 N N . LEU A 1 105 ? -2.323 -7.436 7.857 1.00 98.44 105 LEU A N 1
ATOM 780 C CA . LEU A 1 105 ? -1.568 -7.052 6.680 1.00 98.44 105 LEU A CA 1
ATOM 781 C C . LEU A 1 105 ? -2.506 -7.030 5.477 1.00 98.44 105 LEU A C 1
ATOM 783 O O . LEU A 1 105 ? -3.152 -8.033 5.167 1.00 98.44 105 LEU A O 1
ATOM 787 N N . PHE A 1 106 ? -2.528 -5.896 4.786 1.00 98.62 106 PHE A N 1
ATOM 788 C CA . PHE A 1 106 ? -3.161 -5.736 3.484 1.00 98.62 106 PHE A CA 1
ATOM 789 C C . PHE A 1 106 ? -2.069 -5.531 2.433 1.00 98.62 106 PHE A C 1
ATOM 791 O O . PHE A 1 106 ? -1.172 -4.716 2.636 1.00 98.62 106 PHE A O 1
ATOM 798 N N . ILE A 1 107 ? -2.149 -6.251 1.315 1.00 98.75 107 ILE A N 1
ATOM 799 C CA . ILE A 1 107 ? -1.274 -6.057 0.150 1.00 98.75 107 ILE A CA 1
ATOM 800 C C . ILE A 1 107 ? -2.166 -5.727 -1.045 1.00 98.75 107 ILE A C 1
ATOM 802 O O . ILE A 1 107 ? -3.095 -6.479 -1.347 1.00 98.75 107 ILE A O 1
ATOM 806 N N . THR A 1 108 ? -1.888 -4.602 -1.701 1.00 98.75 108 THR A N 1
ATOM 807 C CA . THR A 1 108 ? -2.606 -4.118 -2.887 1.00 98.75 108 THR A CA 1
ATOM 808 C C . THR A 1 108 ? -1.665 -3.332 -3.796 1.00 98.75 108 THR A C 1
ATOM 810 O O . THR A 1 108 ? -0.547 -3.013 -3.398 1.00 98.75 108 THR A O 1
ATOM 813 N N . ALA A 1 109 ? -2.134 -3.005 -4.997 1.00 98.56 109 ALA A N 1
ATOM 814 C CA . ALA A 1 109 ? -1.559 -1.967 -5.850 1.00 98.56 109 ALA A CA 1
ATOM 815 C C . ALA A 1 109 ? -2.564 -0.814 -6.031 1.00 98.56 109 ALA A C 1
ATOM 817 O O . ALA A 1 109 ? -3.703 -0.895 -5.561 1.00 98.56 109 ALA A O 1
ATOM 818 N N . ASP A 1 110 ? -2.142 0.255 -6.693 1.00 97.88 110 ASP A N 1
ATOM 819 C CA . ASP A 1 110 ? -2.928 1.449 -7.015 1.00 97.88 110 ASP A CA 1
ATOM 820 C C . ASP A 1 110 ? -3.245 1.573 -8.516 1.00 97.88 110 ASP A C 1
ATOM 822 O O . ASP A 1 110 ? -4.242 2.192 -8.889 1.00 97.88 110 ASP A O 1
ATOM 826 N N . HIS A 1 111 ? -2.459 0.941 -9.383 1.00 98.38 111 HIS A N 1
ATOM 827 C CA . HIS A 1 111 ? -2.730 0.789 -10.814 1.00 98.38 111 HIS A CA 1
ATOM 828 C C . HIS A 1 111 ? -1.882 -0.348 -11.413 1.00 98.38 111 HIS A C 1
ATOM 830 O O . HIS A 1 111 ? -1.146 -1.032 -10.702 1.00 98.38 111 HIS A O 1
ATOM 836 N N . GLY A 1 112 ? -2.006 -0.565 -12.726 1.00 98.25 112 GLY A N 1
ATOM 837 C CA . GLY A 1 112 ? -1.086 -1.400 -13.495 1.00 98.25 112 GLY A CA 1
ATOM 838 C C . GLY A 1 112 ? 0.058 -0.577 -14.093 1.00 98.25 112 GLY A C 1
ATOM 839 O O . GLY A 1 112 ? -0.042 0.644 -14.245 1.00 98.25 112 GLY A O 1
ATOM 840 N N . CYS A 1 113 ? 1.146 -1.253 -14.449 1.00 98.00 113 CYS A N 1
ATOM 841 C CA . CYS A 1 113 ? 2.202 -0.711 -15.303 1.00 98.00 113 CYS A CA 1
ATOM 842 C C . CYS A 1 113 ? 2.883 -1.883 -16.026 1.00 98.00 113 CYS A C 1
ATOM 844 O O . CYS A 1 113 ? 3.940 -2.352 -15.606 1.00 98.00 113 CYS A O 1
ATOM 846 N N . ASP A 1 114 ? 2.201 -2.426 -17.041 1.00 97.94 114 ASP A N 1
ATOM 847 C CA . ASP A 1 114 ? 2.615 -3.637 -17.760 1.00 97.94 114 A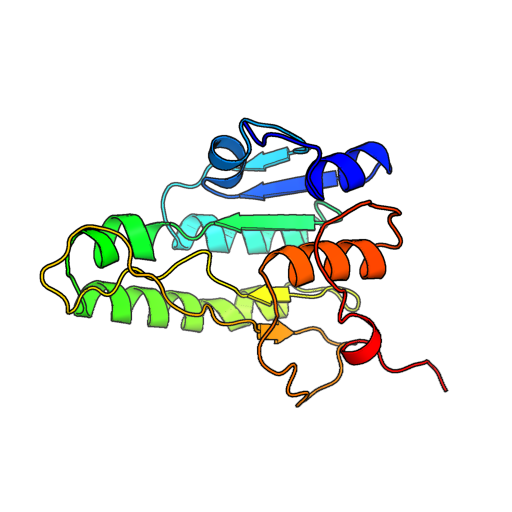SP A CA 1
ATOM 848 C C . ASP A 1 114 ? 3.922 -3.417 -18.558 1.00 97.94 114 ASP A C 1
ATOM 850 O O . ASP A 1 114 ? 3.890 -2.759 -19.609 1.00 97.94 114 ASP A O 1
ATOM 854 N N . PRO A 1 115 ? 5.055 -4.020 -18.128 1.00 97.81 115 PRO A N 1
ATOM 855 C CA . PRO A 1 115 ? 6.362 -3.811 -18.747 1.00 97.81 115 PRO A CA 1
ATOM 856 C C . PRO A 1 115 ? 6.527 -4.558 -20.081 1.00 97.81 115 PRO A C 1
ATOM 858 O O . PRO A 1 115 ? 7.604 -4.532 -20.677 1.00 97.81 115 PRO A O 1
ATOM 861 N N . THR A 1 116 ? 5.509 -5.300 -20.525 1.00 97.62 116 THR A N 1
ATOM 862 C CA . THR A 1 116 ? 5.531 -6.081 -21.770 1.00 97.62 116 THR A CA 1
ATOM 863 C C . THR A 1 116 ? 4.851 -5.360 -22.932 1.00 97.62 116 THR A C 1
ATOM 865 O O . THR A 1 116 ? 4.892 -5.838 -24.070 1.00 97.62 116 THR A O 1
ATOM 868 N N . THR A 1 117 ? 4.255 -4.193 -22.673 1.00 95.25 117 THR A N 1
ATOM 869 C CA . THR A 1 117 ? 3.631 -3.361 -23.704 1.00 95.25 117 THR A CA 1
ATOM 870 C C . THR A 1 117 ? 4.600 -2.301 -24.239 1.00 95.25 117 THR A C 1
ATOM 872 O O . THR A 1 117 ? 5.603 -1.989 -23.605 1.00 95.25 117 THR A O 1
ATOM 875 N N . PRO A 1 118 ? 4.319 -1.693 -25.407 1.00 94.75 118 PRO A N 1
ATOM 876 C CA . PRO A 1 118 ? 5.100 -0.555 -25.895 1.00 94.75 118 PRO A CA 1
ATOM 877 C C . PRO A 1 118 ? 4.887 0.741 -25.098 1.00 94.75 118 PRO A C 1
ATOM 879 O O . PRO A 1 118 ? 5.622 1.703 -25.317 1.00 94.75 118 PRO A O 1
ATOM 882 N N . SER A 1 119 ? 3.853 0.807 -24.250 1.00 95.62 119 SER A N 1
ATOM 883 C CA . SER A 1 119 ? 3.548 1.994 -23.446 1.00 95.62 119 SER A CA 1
ATOM 884 C C . SER A 1 119 ? 4.664 2.241 -22.437 1.00 95.62 119 SER A C 1
ATOM 886 O O . SER A 1 119 ? 5.262 1.302 -21.935 1.00 95.62 119 SER A O 1
ATOM 888 N N . THR A 1 120 ? 4.928 3.503 -22.116 1.00 95.56 120 THR A N 1
ATOM 889 C CA . THR A 1 120 ? 5.735 3.882 -20.945 1.00 95.56 120 THR A CA 1
ATOM 890 C C . THR A 1 120 ? 4.880 4.596 -19.904 1.00 95.56 120 THR A C 1
ATOM 892 O O . THR A 1 120 ? 5.419 5.268 -19.034 1.00 95.56 120 THR A O 1
ATOM 895 N N . ASP A 1 121 ? 3.558 4.541 -20.044 1.00 97.25 121 ASP A N 1
ATOM 896 C CA . ASP A 1 121 ? 2.569 5.087 -19.116 1.00 97.25 121 ASP A CA 1
ATOM 897 C C . ASP A 1 121 ? 1.833 3.941 -18.407 1.00 97.25 121 ASP A C 1
ATOM 899 O O . ASP A 1 121 ? 1.918 2.782 -18.827 1.00 97.25 121 ASP A O 1
ATOM 903 N N . HIS A 1 122 ? 1.102 4.262 -17.344 1.00 97.94 122 HIS A N 1
ATOM 904 C CA . HIS A 1 122 ? 0.336 3.293 -16.563 1.00 97.94 122 HIS A CA 1
ATOM 905 C C . HIS A 1 122 ? -0.744 2.583 -17.384 1.00 97.94 122 HIS A C 1
ATOM 907 O O . HIS A 1 122 ? -1.325 3.127 -18.327 1.00 97.94 122 HIS A O 1
ATOM 913 N N . SER A 1 123 ? -1.063 1.358 -16.973 1.00 97.69 123 SER A N 1
ATOM 914 C CA . SER A 1 123 ? -2.139 0.544 -17.535 1.00 97.69 123 SER A CA 1
ATOM 915 C C . SER A 1 123 ? -3.348 0.514 -16.597 1.00 97.69 123 SER A C 1
ATOM 917 O O . SER A 1 123 ? -3.244 0.494 -15.366 1.00 97.69 123 SER A O 1
ATOM 919 N N . ARG A 1 124 ? -4.552 0.521 -17.183 1.00 98.25 124 ARG A N 1
ATOM 920 C CA . ARG A 1 124 ? -5.807 0.457 -16.427 1.00 98.25 124 ARG A CA 1
ATOM 921 C C . ARG A 1 124 ? -6.156 -0.995 -16.116 1.00 98.25 124 ARG A C 1
ATOM 923 O O . ARG A 1 124 ? -6.868 -1.640 -16.880 1.00 98.25 124 ARG A O 1
ATOM 930 N N . GLU A 1 125 ? -5.682 -1.474 -14.975 1.00 98.31 125 GLU A N 1
ATOM 931 C CA . GLU A 1 125 ? -5.843 -2.864 -14.547 1.00 98.31 125 GLU A CA 1
ATOM 932 C C . GLU A 1 125 ? -6.596 -2.988 -13.220 1.00 98.31 125 GLU A C 1
ATOM 934 O O . GLU A 1 125 ? -6.712 -2.037 -12.442 1.00 98.31 125 GLU A O 1
ATOM 939 N N . TYR A 1 126 ? -7.117 -4.189 -12.967 1.00 98.44 126 TYR A N 1
ATOM 940 C CA . TYR A 1 126 ? -7.476 -4.583 -11.611 1.00 98.44 126 TYR A CA 1
ATOM 941 C C . TYR A 1 126 ? -6.206 -4.734 -10.772 1.00 98.44 126 TYR A C 1
ATOM 943 O O . TYR A 1 126 ? -5.174 -5.168 -11.273 1.00 98.44 126 TYR A O 1
ATOM 951 N N . VAL A 1 127 ? -6.307 -4.427 -9.483 1.00 98.56 127 VAL A N 1
ATOM 952 C CA . VAL A 1 127 ? -5.208 -4.594 -8.524 1.00 98.56 127 VAL A CA 1
ATOM 953 C C . VAL A 1 127 ? -5.515 -5.764 -7.589 1.00 98.56 127 VAL A C 1
ATOM 955 O O . VAL A 1 127 ? -6.690 -5.997 -7.277 1.00 98.56 127 VAL A O 1
ATOM 958 N N . PRO A 1 128 ? -4.500 -6.525 -7.143 1.00 98.12 128 PRO A N 1
ATOM 959 C CA . PRO A 1 128 ? -4.715 -7.591 -6.176 1.00 98.12 128 PRO A CA 1
ATOM 960 C C . PRO A 1 128 ? -5.147 -7.005 -4.830 1.00 98.12 128 PRO A C 1
ATOM 962 O O . PRO A 1 128 ? -4.765 -5.895 -4.480 1.00 98.12 128 PRO A O 1
ATOM 965 N N . LEU A 1 129 ? -5.896 -7.778 -4.048 1.00 98.50 129 LEU A N 1
ATOM 966 C CA . LEU A 1 129 ? -6.147 -7.492 -2.640 1.00 98.50 129 LEU A CA 1
ATOM 967 C C . LEU A 1 129 ? -5.930 -8.777 -1.850 1.00 98.50 129 LEU A C 1
ATOM 969 O O . LEU A 1 129 ? -6.728 -9.709 -1.936 1.00 98.50 129 LEU A O 1
ATOM 973 N N . LEU A 1 130 ? -4.849 -8.818 -1.079 1.00 98.19 130 LEU A N 1
ATOM 974 C CA . LEU A 1 130 ? -4.556 -9.912 -0.160 1.00 98.19 130 LEU A CA 1
ATOM 975 C C . LEU A 1 130 ? -4.691 -9.410 1.272 1.00 98.19 130 LEU A C 1
ATOM 977 O O . LEU A 1 130 ? -4.220 -8.319 1.598 1.00 98.19 130 LEU A O 1
ATOM 981 N N . VAL A 1 131 ? -5.313 -10.223 2.123 1.00 98.25 131 VAL A N 1
ATOM 982 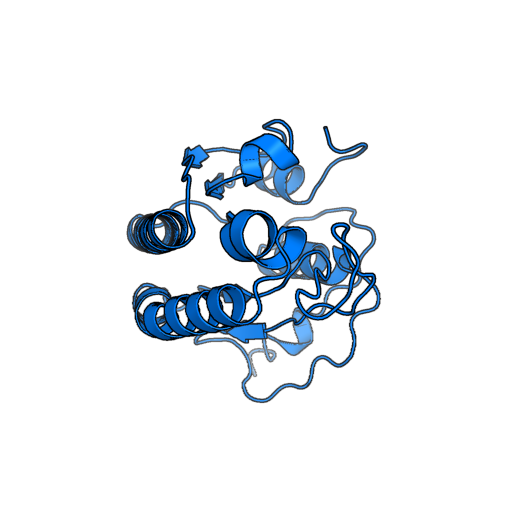C CA . VAL A 1 131 ? -5.488 -9.925 3.545 1.00 98.25 131 VAL A CA 1
ATOM 983 C C . VAL A 1 131 ? -4.939 -11.077 4.366 1.00 98.25 131 VAL A C 1
ATOM 985 O O . VAL A 1 131 ? -5.283 -12.237 4.140 1.00 98.25 131 VAL A O 1
ATOM 988 N N . TYR A 1 132 ? -4.089 -10.755 5.333 1.00 97.69 132 TYR A N 1
ATOM 989 C CA . TYR A 1 132 ? -3.472 -11.730 6.216 1.00 97.69 132 TYR A CA 1
ATOM 990 C C . TYR A 1 132 ? -3.474 -11.234 7.660 1.00 97.69 132 TYR A C 1
ATOM 992 O O . TYR A 1 132 ? -3.237 -10.066 7.941 1.00 97.69 132 TYR A O 1
ATOM 1000 N N . GLY A 1 133 ? -3.692 -12.144 8.599 1.00 96.31 133 GLY A N 1
ATOM 1001 C CA . GLY A 1 133 ? -3.539 -11.888 10.025 1.00 96.31 133 GLY A CA 1
ATOM 1002 C C . GLY A 1 133 ? -3.865 -13.146 10.814 1.00 96.31 133 GLY A C 1
ATOM 1003 O O . GLY A 1 133 ? -4.599 -14.014 10.341 1.00 96.31 133 GLY A O 1
ATOM 1004 N N . LYS A 1 134 ? -3.327 -13.270 12.029 1.00 94.19 134 LYS A N 1
ATOM 1005 C CA . LYS A 1 134 ? -3.536 -14.481 12.844 1.00 94.19 134 LYS A CA 1
ATOM 1006 C C . LYS A 1 134 ? -4.997 -14.679 13.255 1.00 94.19 134 LYS A C 1
ATOM 1008 O O . LYS A 1 134 ? -5.440 -15.814 13.394 1.00 94.19 134 LYS A O 1
ATOM 1013 N N . ARG A 1 135 ? -5.738 -13.576 13.400 1.00 93.00 135 ARG A N 1
ATOM 1014 C CA . ARG A 1 135 ? -7.172 -13.544 13.733 1.00 93.00 135 ARG A CA 1
ATOM 1015 C C . ARG A 1 135 ? -8.090 -13.379 12.519 1.00 93.00 135 ARG A C 1
ATOM 1017 O O . ARG A 1 135 ? -9.297 -13.264 12.696 1.00 93.00 135 ARG A O 1
ATOM 1024 N N . ILE A 1 136 ? -7.530 -13.345 11.311 1.00 94.81 136 ILE A N 1
ATOM 1025 C CA . ILE A 1 136 ? -8.297 -13.177 10.075 1.00 94.81 136 ILE A CA 1
ATOM 1026 C C . ILE A 1 136 ? -8.751 -14.546 9.568 1.00 94.81 136 ILE A C 1
ATOM 1028 O O . ILE A 1 136 ? -7.984 -15.514 9.582 1.00 94.81 136 ILE A O 1
ATOM 1032 N N . ALA A 1 137 ? -10.008 -14.629 9.129 1.00 91.88 137 ALA A N 1
ATOM 1033 C CA . ALA A 1 137 ? -10.572 -15.824 8.518 1.00 91.88 137 ALA A CA 1
ATOM 1034 C C . ALA A 1 137 ? -9.733 -16.271 7.311 1.00 91.88 137 ALA A C 1
ATOM 1036 O O . ALA A 1 137 ? -9.324 -15.471 6.470 1.00 91.88 137 ALA A O 1
ATOM 1037 N N . ARG A 1 138 ? -9.468 -17.577 7.227 1.00 92.94 138 ARG A N 1
ATOM 1038 C CA . ARG A 1 138 ? -8.627 -18.162 6.175 1.00 92.94 138 ARG A CA 1
ATOM 1039 C C . ARG A 1 138 ? -9.465 -18.623 4.990 1.00 92.94 138 ARG A C 1
ATOM 1041 O O . ARG A 1 138 ? -10.557 -19.146 5.179 1.00 92.94 138 ARG A O 1
ATOM 1048 N N . GLY A 1 139 ? -8.897 -18.509 3.788 1.00 91.31 139 GLY A N 1
ATOM 1049 C CA . GLY A 1 139 ? -9.486 -19.063 2.564 1.00 91.31 139 GLY A CA 1
ATOM 1050 C C . GLY A 1 139 ? -10.770 -18.366 2.111 1.00 91.31 139 GLY A C 1
ATOM 1051 O O . GLY A 1 139 ? -11.568 -18.980 1.411 1.00 91.31 139 GLY A O 1
ATOM 1052 N N . ILE A 1 140 ? -10.981 -17.116 2.530 1.00 93.38 140 ILE A N 1
ATOM 1053 C CA . ILE A 1 140 ? -12.126 -16.312 2.107 1.00 93.38 140 ILE A CA 1
ATOM 1054 C C . ILE A 1 140 ? -11.840 -15.712 0.731 1.00 93.38 140 ILE A C 1
ATOM 1056 O O . ILE A 1 140 ? -10.844 -15.011 0.551 1.00 93.38 140 ILE A O 1
ATOM 1060 N N . ASP A 1 141 ? -12.735 -15.966 -0.219 1.00 95.44 141 ASP A N 1
ATOM 1061 C CA . ASP A 1 141 ? -12.805 -15.216 -1.469 1.00 95.44 141 ASP A CA 1
ATOM 1062 C C . ASP A 1 141 ? -13.615 -13.933 -1.227 1.00 95.44 141 ASP A C 1
ATOM 1064 O O . ASP A 1 141 ? -14.820 -13.984 -0.978 1.00 95.44 141 ASP A O 1
ATOM 1068 N N . LEU A 1 142 ? -12.938 -12.781 -1.263 1.00 95.81 142 LEU A N 1
ATOM 1069 C CA . LEU A 1 142 ? -13.558 -11.462 -1.076 1.00 95.81 142 LEU A CA 1
ATOM 1070 C C . LEU A 1 142 ? -14.301 -10.973 -2.330 1.00 95.81 142 LEU A C 1
ATOM 1072 O O . LEU A 1 142 ? -14.938 -9.912 -2.292 1.00 95.81 142 LEU A O 1
ATOM 1076 N N . GLY A 1 143 ? -14.190 -11.715 -3.438 1.00 96.62 143 GLY A N 1
ATOM 1077 C CA . GLY A 1 143 ? -14.642 -11.307 -4.756 1.00 96.62 143 GLY A CA 1
ATOM 1078 C C . GLY A 1 143 ? -13.939 -10.043 -5.254 1.00 96.62 143 GLY A C 1
ATOM 1079 O O . GLY A 1 143 ? -12.971 -9.537 -4.680 1.00 96.62 143 GLY A O 1
ATOM 1080 N N . THR A 1 144 ? -14.449 -9.490 -6.350 1.00 97.88 144 THR A N 1
ATOM 1081 C CA . THR A 1 144 ? -13.972 -8.206 -6.868 1.00 97.88 144 THR A CA 1
ATOM 1082 C C . THR A 1 144 ? -14.565 -7.059 -6.055 1.00 97.88 144 THR A C 1
ATOM 1084 O O . THR A 1 144 ? -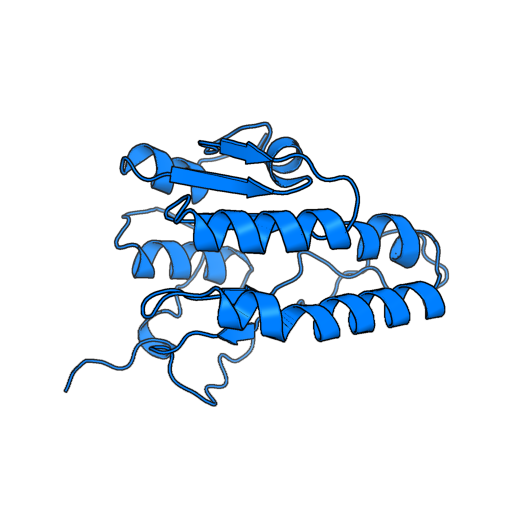15.785 -6.925 -5.945 1.00 97.88 144 THR A O 1
ATOM 1087 N N . ARG A 1 145 ? -13.701 -6.198 -5.509 1.00 97.94 145 ARG A N 1
ATOM 1088 C CA . ARG A 1 145 ? -14.131 -4.973 -4.825 1.00 97.94 145 ARG A CA 1
ATOM 1089 C C . ARG A 1 145 ? -14.677 -3.955 -5.816 1.00 97.94 145 ARG A C 1
ATOM 1091 O O . ARG A 1 145 ? -14.205 -3.858 -6.946 1.00 97.94 145 ARG A O 1
ATOM 1098 N N . SER A 1 146 ? -15.653 -3.171 -5.372 1.00 96.50 146 SER A N 1
ATOM 1099 C CA . SER A 1 146 ? -16.299 -2.171 -6.230 1.00 96.50 146 SER A CA 1
ATOM 1100 C C . SER A 1 146 ? -15.390 -0.972 -6.517 1.00 96.50 146 SER A C 1
ATOM 1102 O O . SER A 1 146 ? -15.445 -0.389 -7.599 1.00 96.50 146 SER A O 1
ATOM 1104 N N . CYS A 1 147 ? -14.537 -0.616 -5.552 1.00 97.69 147 CYS A N 1
ATOM 1105 C CA . CYS A 1 147 ? -13.571 0.468 -5.658 1.00 97.69 147 CYS A CA 1
ATOM 1106 C C . CYS A 1 147 ? -12.441 0.306 -4.627 1.00 97.69 147 CYS A C 1
ATOM 1108 O O . CYS A 1 147 ? -12.573 -0.440 -3.656 1.00 97.69 147 CYS A O 1
ATOM 1110 N N . PHE A 1 148 ? -11.344 1.053 -4.786 1.00 98.12 148 PHE A N 1
ATOM 1111 C CA . PHE A 1 148 ? -10.228 1.031 -3.827 1.00 98.12 148 PHE A CA 1
ATOM 1112 C C . PHE A 1 148 ? -10.614 1.574 -2.447 1.00 98.12 148 PHE A C 1
ATOM 1114 O O . PHE A 1 148 ? -10.038 1.175 -1.437 1.00 98.12 148 PHE A O 1
ATOM 1121 N N . ALA A 1 149 ? -11.621 2.452 -2.383 1.00 98.19 149 ALA A N 1
ATOM 1122 C CA . ALA A 1 149 ? -12.084 3.014 -1.120 1.00 98.19 149 ALA A CA 1
ATOM 1123 C C . ALA A 1 149 ? -12.701 1.958 -0.186 1.00 98.19 149 ALA A C 1
ATOM 1125 O O . ALA A 1 149 ? -12.797 2.210 1.015 1.00 98.19 149 ALA A O 1
ATOM 1126 N N . ASP A 1 150 ? -13.059 0.772 -0.692 1.00 98.56 150 ASP A N 1
ATOM 1127 C CA . ASP A 1 150 ? -13.503 -0.361 0.130 1.00 98.56 150 ASP A CA 1
ATOM 1128 C C . ASP A 1 150 ? -12.435 -0.760 1.162 1.00 98.56 150 ASP A C 1
ATOM 1130 O O . ASP A 1 150 ? -12.768 -1.104 2.298 1.00 98.56 150 ASP A O 1
ATOM 1134 N N . LEU A 1 151 ? -11.146 -0.668 0.805 1.00 98.44 151 LEU A N 1
ATOM 1135 C CA . LEU A 1 151 ? -10.048 -0.941 1.735 1.00 98.44 151 LEU A CA 1
ATOM 1136 C C . LEU A 1 151 ? -10.000 0.109 2.851 1.00 98.44 151 LEU A C 1
ATOM 1138 O O . LEU A 1 151 ? -9.908 -0.239 4.026 1.00 98.44 151 LEU A O 1
ATOM 1142 N N . ALA A 1 152 ? -10.138 1.390 2.503 1.00 98.31 152 ALA A N 1
ATOM 1143 C CA . ALA A 1 152 ? -10.160 2.469 3.485 1.00 98.31 152 ALA A CA 1
ATOM 1144 C C . ALA A 1 152 ? -11.360 2.349 4.445 1.00 98.31 152 ALA A C 1
ATOM 1146 O O . ALA A 1 152 ? -11.196 2.494 5.657 1.00 98.31 152 ALA A O 1
ATOM 1147 N N . ALA A 1 153 ? -12.549 2.031 3.923 1.00 98.38 153 ALA A N 1
ATOM 1148 C CA . ALA A 1 153 ? -13.743 1.781 4.732 1.00 98.38 153 ALA A CA 1
ATOM 1149 C C . ALA A 1 153 ? -13.547 0.592 5.688 1.00 98.38 153 ALA A C 1
ATOM 1151 O O . ALA A 1 153 ? -13.896 0.678 6.865 1.00 98.38 153 ALA A O 1
ATOM 1152 N N . THR A 1 154 ? -12.919 -0.482 5.203 1.00 98.06 154 THR A N 1
ATOM 1153 C CA . THR A 1 154 ? -12.617 -1.682 5.998 1.00 98.06 154 THR A CA 1
ATOM 1154 C C . THR A 1 154 ? -11.646 -1.391 7.135 1.00 98.06 154 THR A C 1
ATOM 1156 O O . THR A 1 154 ? -11.921 -1.748 8.279 1.00 98.06 154 THR A O 1
ATOM 1159 N N . ILE A 1 155 ? -10.543 -0.689 6.859 1.00 98.12 155 ILE A N 1
ATOM 1160 C CA . ILE A 1 155 ? -9.574 -0.305 7.896 1.00 98.12 155 ILE A CA 1
ATOM 1161 C C . ILE A 1 155 ? -10.242 0.600 8.942 1.00 98.12 155 ILE A C 1
ATOM 1163 O O . ILE A 1 155 ? -10.031 0.410 10.139 1.00 98.12 155 ILE A O 1
ATOM 1167 N N . SER A 1 156 ? -11.088 1.546 8.518 1.00 97.94 156 SER A N 1
ATOM 1168 C CA . SER A 1 156 ? -11.832 2.417 9.437 1.00 97.94 156 SER A CA 1
ATOM 1169 C C . SER A 1 156 ? -12.730 1.625 10.390 1.00 97.94 156 SER A C 1
ATOM 1171 O O . SER A 1 156 ? -12.728 1.887 11.594 1.00 97.94 156 SER A O 1
ATOM 1173 N N . GLU A 1 157 ? -13.470 0.639 9.872 1.00 97.38 157 GLU A N 1
ATOM 1174 C CA . GLU A 1 157 ? -14.341 -0.225 10.676 1.00 97.38 157 GLU A CA 1
ATOM 1175 C C . GLU A 1 157 ? -13.535 -1.069 11.671 1.00 97.38 157 GLU A C 1
ATOM 1177 O O . GLU A 1 157 ? -13.875 -1.109 12.854 1.00 97.38 157 GLU A O 1
ATOM 1182 N N . MET A 1 158 ? -12.428 -1.670 11.224 1.00 95.81 158 MET A N 1
ATOM 1183 C CA . MET A 1 158 ? -11.553 -2.498 12.065 1.00 95.81 158 MET A CA 1
ATOM 1184 C C . MET A 1 158 ? -10.856 -1.702 13.173 1.00 95.81 158 MET A C 1
ATOM 1186 O O . MET A 1 158 ? -10.620 -2.228 14.258 1.00 95.81 158 MET A O 1
ATOM 1190 N N . LEU A 1 159 ? -10.543 -0.427 12.927 1.00 96.12 159 LEU A N 1
ATOM 1191 C CA . LEU A 1 159 ? -9.991 0.478 13.938 1.00 96.12 159 LEU A CA 1
ATOM 1192 C C . LEU A 1 159 ? -11.067 1.119 14.831 1.00 96.12 159 LEU A C 1
ATOM 1194 O O . LEU A 1 159 ? -10.719 1.841 15.771 1.00 96.12 159 LEU A O 1
ATOM 1198 N N . HIS A 1 160 ? -12.350 0.861 14.554 1.00 96.31 160 HIS A N 1
ATOM 1199 C CA . HIS A 1 160 ? -13.503 1.493 15.198 1.00 96.31 160 HIS A CA 1
ATOM 1200 C C . HIS A 1 160 ? -13.468 3.027 15.117 1.00 96.31 160 HIS A C 1
ATOM 1202 O O . HIS A 1 160 ? -13.745 3.727 16.092 1.00 96.31 160 HIS A O 1
ATOM 1208 N N . ILE A 1 161 ? -13.110 3.553 13.945 1.00 96.69 161 ILE A N 1
ATOM 1209 C CA . ILE A 1 161 ? -13.035 4.989 13.673 1.00 96.69 161 ILE A CA 1
ATOM 1210 C C . ILE A 1 161 ? -14.229 5.378 12.799 1.00 96.69 161 ILE A C 1
ATOM 1212 O O . ILE A 1 161 ? -14.332 4.901 11.667 1.00 96.69 161 ILE A O 1
ATOM 1216 N N . PRO A 1 162 ? -15.135 6.245 13.282 1.00 92.25 162 PRO A N 1
ATOM 1217 C CA . PRO A 1 162 ? -16.198 6.790 12.452 1.00 92.25 162 PRO A CA 1
ATOM 1218 C C . PRO A 1 162 ? -15.600 7.681 11.359 1.00 92.25 162 PRO A C 1
ATOM 1220 O O . PRO A 1 162 ? -15.025 8.731 11.648 1.00 92.25 162 PRO A O 1
ATOM 1223 N N . ALA A 1 163 ? -15.746 7.270 10.102 1.00 93.81 163 ALA A N 1
ATOM 1224 C CA . ALA A 1 163 ? -15.292 8.026 8.944 1.00 93.81 163 ALA A CA 1
ATOM 1225 C C . ALA A 1 163 ? -16.358 8.002 7.849 1.00 93.81 163 ALA A C 1
ATOM 1227 O O . ALA A 1 163 ? -17.033 6.992 7.644 1.00 93.81 163 ALA A O 1
ATOM 1228 N N . TRP A 1 164 ? -16.499 9.113 7.129 1.00 93.12 164 TRP A N 1
ATOM 1229 C CA . TRP A 1 164 ? -17.343 9.170 5.942 1.00 93.12 164 TRP A CA 1
ATOM 1230 C C . TRP A 1 164 ? -16.463 8.951 4.711 1.00 93.12 164 TRP A C 1
ATOM 1232 O O . TRP A 1 164 ? -15.794 9.866 4.239 1.00 93.12 164 TRP A O 1
ATOM 1242 N N . LEU A 1 165 ? -16.412 7.702 4.246 1.00 95.81 165 LEU A N 1
ATOM 1243 C CA . LEU A 1 165 ? -15.582 7.257 3.126 1.00 95.81 165 LEU A CA 1
ATOM 1244 C C . LEU A 1 165 ? -16.482 6.685 2.016 1.00 95.81 165 LEU A C 1
ATOM 1246 O O . LEU A 1 165 ? -17.499 6.071 2.328 1.00 95.81 165 LEU A O 1
ATOM 1250 N N . PRO A 1 166 ? -16.130 6.842 0.727 1.00 94.31 166 PRO A N 1
ATOM 1251 C CA . PRO A 1 166 ? -16.993 6.446 -0.392 1.00 94.31 166 PRO A CA 1
ATOM 1252 C C . PRO A 1 166 ? -17.031 4.928 -0.675 1.00 94.31 166 PRO A C 1
ATOM 1254 O O . PRO A 1 166 ? -17.632 4.517 -1.663 1.00 94.31 166 PRO A O 1
ATOM 1257 N N . GLY A 1 167 ? -16.379 4.100 0.149 1.00 96.56 167 GLY A N 1
ATOM 1258 C CA . GLY A 1 167 ? -16.269 2.651 -0.041 1.00 96.56 167 GLY A CA 1
ATOM 1259 C C . GLY A 1 167 ? -17.205 1.832 0.844 1.00 96.56 167 GLY A C 1
ATOM 12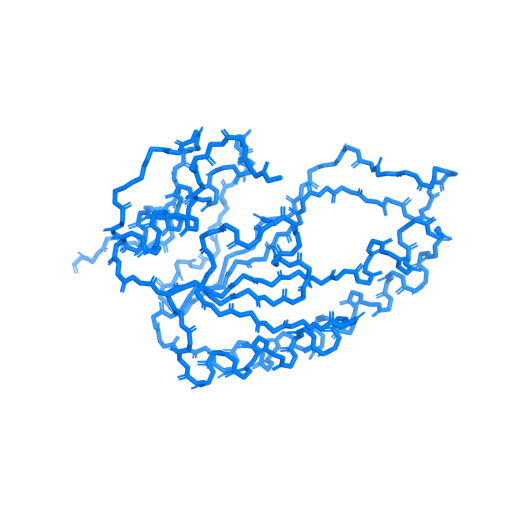60 O O . GLY A 1 167 ? -17.725 2.310 1.850 1.00 96.56 167 GLY A O 1
ATOM 1261 N N . THR A 1 168 ? -17.372 0.561 0.489 1.00 97.44 168 THR A N 1
ATOM 1262 C CA . THR A 1 168 ? -18.113 -0.428 1.280 1.00 97.44 168 THR A CA 1
ATOM 1263 C C . THR A 1 168 ? -17.134 -1.343 2.001 1.00 97.44 168 THR A C 1
ATOM 1265 O O . THR A 1 168 ? -16.344 -2.044 1.366 1.00 97.44 168 THR A O 1
ATOM 1268 N N . SER A 1 169 ? -17.198 -1.353 3.330 1.00 97.25 169 SER A N 1
ATOM 1269 C CA . SER A 1 169 ? -16.361 -2.221 4.158 1.00 97.25 169 SER A CA 1
ATOM 1270 C C . SER A 1 169 ? -16.654 -3.707 3.921 1.00 97.25 169 SER A C 1
ATOM 1272 O O . SER A 1 169 ? -17.777 -4.107 3.608 1.00 97.25 169 SER A O 1
ATOM 1274 N N . PHE A 1 170 ? -15.625 -4.531 4.093 1.00 96.62 170 PHE A N 1
ATOM 1275 C CA . PHE A 1 170 ? -15.701 -5.991 4.110 1.00 96.62 170 PHE A CA 1
ATOM 1276 C C . PHE A 1 170 ? -15.143 -6.597 5.405 1.00 96.62 170 PHE A C 1
ATOM 1278 O O . PHE A 1 170 ? -14.868 -7.794 5.455 1.00 96.62 170 PHE A O 1
ATOM 1285 N N . ALA A 1 171 ? -15.008 -5.804 6.474 1.00 95.44 171 ALA A N 1
ATOM 1286 C CA . ALA A 1 171 ? -14.448 -6.254 7.753 1.00 95.44 171 ALA A CA 1
ATOM 1287 C C . ALA A 1 171 ? -15.197 -7.460 8.353 1.00 95.44 171 ALA A C 1
ATOM 1289 O O . ALA A 1 171 ? -14.570 -8.379 8.881 1.00 95.44 171 ALA A O 1
ATOM 1290 N N . THR A 1 172 ? -16.523 -7.507 8.203 1.00 93.50 172 THR A N 1
ATOM 1291 C CA . THR A 1 172 ? -17.375 -8.612 8.682 1.00 93.50 172 THR A CA 1
ATOM 1292 C C . THR A 1 172 ? -17.099 -9.951 7.995 1.00 93.50 172 THR A C 1
ATOM 1294 O O . THR A 1 172 ? -17.432 -10.998 8.542 1.00 93.50 172 THR A O 1
ATOM 1297 N N . GLN A 1 173 ? -16.472 -9.938 6.814 1.00 93.75 173 GLN A N 1
ATOM 1298 C CA . GLN A 1 173 ? -16.023 -11.150 6.122 1.00 93.75 173 GLN A CA 1
ATOM 1299 C C . GLN A 1 173 ? -14.663 -11.635 6.649 1.00 93.75 173 GLN A C 1
ATOM 1301 O O . GLN A 1 173 ? -14.338 -12.814 6.530 1.00 93.75 173 GLN A O 1
ATOM 1306 N N . LEU A 1 174 ? -13.863 -10.728 7.224 1.00 92.88 174 LEU A N 1
ATOM 1307 C CA . LEU A 1 174 ? -12.505 -10.998 7.702 1.00 92.88 174 LEU A CA 1
ATOM 1308 C C . LEU A 1 174 ? -12.470 -11.479 9.151 1.00 92.88 174 LEU A C 1
ATOM 1310 O O . LEU A 1 174 ? -11.641 -12.319 9.498 1.00 92.88 174 LEU A O 1
ATOM 1314 N N . ILE A 1 175 ? -13.336 -10.926 9.999 1.00 83.69 175 ILE A N 1
ATOM 1315 C CA . ILE A 1 175 ? -13.390 -11.231 11.427 1.00 83.69 175 ILE A CA 1
ATOM 1316 C C . ILE A 1 175 ? -14.696 -11.988 11.677 1.00 83.69 175 ILE A C 1
ATOM 1318 O O . ILE A 1 175 ? -15.756 -11.359 11.719 1.00 83.69 175 ILE A O 1
ATOM 1322 N N . PRO A 1 176 ? -14.663 -13.326 11.820 1.00 64.81 176 PRO A N 1
ATOM 1323 C CA . PRO A 1 176 ? -15.867 -14.064 12.156 1.00 64.81 176 PRO A CA 1
ATOM 1324 C C . PRO A 1 176 ? -16.373 -13.593 13.529 1.00 64.81 176 PRO A C 1
ATOM 1326 O O . PRO A 1 176 ? -15.558 -13.291 14.410 1.00 64.81 176 PRO A O 1
ATOM 1329 N N . PRO A 1 177 ? -17.698 -13.508 13.735 1.00 58.78 177 PRO A N 1
ATOM 1330 C CA . PRO A 1 177 ? -18.246 -13.155 15.035 1.00 58.78 177 PRO A CA 1
ATOM 1331 C C . PRO A 1 177 ? -17.727 -14.136 16.089 1.00 58.78 177 PRO A C 1
ATOM 1333 O O . PRO A 1 177 ? -17.654 -15.342 15.847 1.00 58.78 177 PRO A O 1
ATOM 1336 N N . VAL A 1 178 ? -17.352 -13.610 17.256 1.00 55.62 178 VAL A N 1
ATOM 1337 C CA . VAL A 1 178 ? -17.043 -14.444 18.419 1.00 55.62 178 VAL A CA 1
ATOM 1338 C C . VAL A 1 178 ? -18.344 -15.152 18.805 1.00 55.62 178 VAL A C 1
ATOM 1340 O O . VAL A 1 178 ? -19.292 -14.486 19.221 1.00 55.62 178 VAL A O 1
ATOM 1343 N N . ILE A 1 179 ? -18.404 -16.465 18.570 1.00 36.22 179 ILE A N 1
ATOM 1344 C CA . ILE A 1 179 ? -19.494 -17.345 19.021 1.00 36.22 179 ILE A CA 1
ATOM 1345 C C . ILE A 1 179 ? -19.304 -17.636 20.508 1.00 36.22 179 ILE A C 1
ATOM 1347 O O . ILE A 1 179 ? -18.144 -17.905 20.899 1.00 36.22 179 ILE A O 1
#

Radius of gyration: 16.54 Å; chains: 1; bounding box: 34×36×45 Å

Secondary structure (DSSP, 8-state):
--SS--HHHHHHHTT--EEEETTHHHHHTTTT-SEEE--SSHHHHHHHHHHHHHHT--SEEEE--THIIIIIITTT-HHHHHHHHHHHHHHHHHHHHH--TT--EEEE-SSB--TTSS-SS-B-----EEEE-TTSPSS------S-THHHHHHHHHHTT-----SSPP-HHHHS----

Sequence (179 aa):
SPPSDTLLDYIVRAGREVMAIGKIEDIFSGRGISHSNHTTNNADSIAAVIEAIRSGSGALILANLVDFDMLYGHRNDPAGYARALMDFDAALPQVISAMREADVLFITADHGCDPTTPSTDHSREYVPLLVYGKRIARGIDLGTRSCFADLAATISEMLHIPAWLPGTSFATQLIPPVI

Foldseek 3Di:
DDPDDALLQLCVVVVWAEEEEACRCVVCVVHSHDYYDHDDAQVVQLVVLLVCLQVVPTLYYHYDHCCLLPVDLLQLNPPVNVVVVVVVVVSVVSSQVSHDQLDKDWDKDDFARHSPDPDSDTDHDQMDIDMDHNQWDPPDDPDGFPDPQQVSVQSCVSSVGDDDTPGNHPVCNTHPDDD

pLDDT: mean 95.82, std 7.02, range [36.22, 98.75]